Protein AF-0000000066006930 (afdb_homodimer)

Secondary structure (DSSP, 8-state):
--HHHHHHHHS---TTGGGSEEEEEEEEEE-SSTT--S-THHHHHHHHHHHHHHHHS---GGGEEEEEEEETTTEEEEEEEEEEP---/--HHHHHHHHS---TTGGGSEEEEEEEEEE-SSTT-SS-THHHHHHHHHHHHHHHHS---GGGEEEEEEEETTTEEEEEEEEEEP---

Foldseek 3Di:
DDPV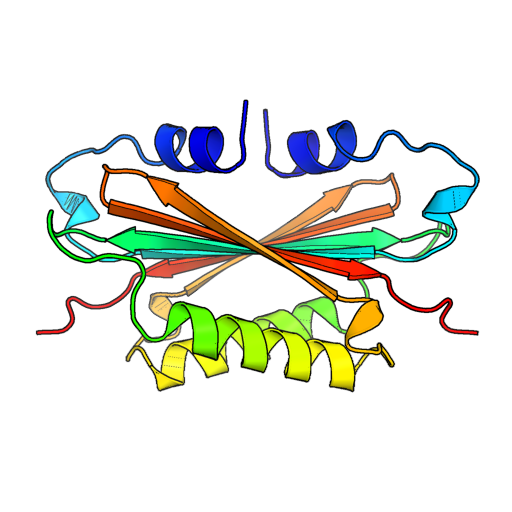VVVCVVCPPPPPPPVWDKDKDKDKDADPDQDDDDPPCVVVVVVVVVVVVCVVAVFDPVQKDWDWDDDSRRMIMIMIMGTGDPPD/DDPVVVVCVVCPPPPPPPPWDKDKDKDKDADPDQDDDDPPCVVVVVVVVVVVVCVVAVFDPVQKDWDWDDDSRRMIMIMIMGTGDPPD

Organism: Shewanella denitrificans (strain OS217 / ATCC BAA-1090 / DSM 15013) (NCBI:txid318161)

InterPro domains:
  IPR005527 Cell division topological specificity factor MinE [MF_00262] (3-87)
  IPR005527 Cell division topological specificity factor MinE [PF03776] (15-85)
  IPR005527 Cell division topological specificity factor MinE [TIGR01215] (1-86)
  IPR036707 Cell division topological specificity factor MinE superfamily [G3DSA:3.30.1070.10] (1-86)
  IPR036707 Cell division topological specificity factor MinE superfamily [SSF55229] (36-87)

Sequence (176 aa):
MSLLDYFRSTKKPNTASLAKERLQIIVAHQRSGRGGGAPEYLPKMKQEIIEVIRKYVQISEDQVSVQLDQNDDNLSVLELNVTLPDTKMSLLDYFRSTKKPNTASLAKERLQIIVAHQRSGRGGGAPEYLPKMKQEIIEVIRKYVQISEDQVSVQLDQNDDNLSVLELNVTLPDTK

Solvent-accessible surface area (backbone atoms only — not comparable to full-atom values): 9816 Å² total; per-residue (Å²): 136,50,74,63,50,49,58,50,57,76,44,59,74,55,71,78,77,40,57,37,26,32,39,34,37,37,38,35,37,36,49,52,57,84,76,64,68,71,58,86,52,52,66,52,48,52,54,52,47,51,52,55,47,40,72,78,36,81,54,54,77,85,34,50,45,79,46,79,45,69,52,90,78,23,35,27,37,37,38,36,40,30,49,37,55,65,80,120,136,49,75,62,50,48,58,51,58,76,44,60,74,58,74,78,78,41,58,36,27,32,39,36,38,35,37,36,38,35,48,52,54,86,76,63,68,71,58,84,51,54,66,52,50,52,54,51,49,51,51,55,47,41,71,79,36,81,54,56,76,86,35,49,45,80,45,79,45,69,51,90,78,23,36,26,35,36,38,36,40,30,48,38,54,66,82,120

pLDDT: mean 78.13, std 14.21, range [41.81, 93.0]

Nearest PDB structures (foldseek):
  2kxo-assembly1_B  TM=7.770E-01  e=2.266E-07  Neisseria gonorrhoeae
  6u6p-assembly1_B  TM=8.199E-01  e=1.103E-06  Neisseria gonorrhoeae
  8tdm-assembly1_A  TM=6.567E-01  e=1.344E-01  Arabidopsis thaliana
  8tdl-assembly1_A  TM=6.624E-01  e=3.060E-01  Arabidopsis thaliana
  3ueb-assembly2_C  TM=5.736E-01  e=1.156E+00  Thermococcus onnurineus NA1

Radius of gyration: 15.93 Å; Cα contacts (8 Å, |Δi|>4): 292; chains: 2; bounding box: 32×48×38 Å

Structure (mmCIF, N/CA/C/O backbone):
data_AF-0000000066006930-model_v1
#
loop_
_entity.id
_entity.type
_entity.pdbx_description
1 polymer 'Cell division topological specificity factor'
#
loop_
_atom_site.group_PDB
_atom_site.id
_atom_site.type_symbol
_atom_site.label_atom_id
_atom_site.label_alt_id
_atom_site.label_comp_id
_atom_site.label_asym_id
_atom_site.label_entity_id
_atom_site.label_seq_id
_atom_site.pdbx_PDB_ins_code
_atom_site.Cartn_x
_atom_site.Cartn_y
_atom_site.Cartn_z
_atom_site.occupancy
_atom_site.B_iso_or_equiv
_atom_site.auth_seq_id
_atom_site.auth_comp_id
_atom_site.auth_asym_id
_atom_site.auth_atom_id
_atom_site.pdbx_PDB_model_num
ATOM 1 N N . MET A 1 1 ? 4.48 9.055 -16.188 1 58.38 1 MET A N 1
ATOM 2 C CA . MET A 1 1 ? 3.785 9.477 -14.977 1 58.38 1 MET A CA 1
ATOM 3 C C . MET A 1 1 ? 4.105 8.547 -13.812 1 58.38 1 MET A C 1
ATOM 5 O O . MET A 1 1 ? 4.113 7.324 -13.977 1 58.38 1 MET A O 1
ATOM 9 N N . SER A 1 2 ? 4.746 9.055 -12.727 1 74.25 2 SER A N 1
ATOM 10 C CA . SER A 1 2 ? 5.207 8.32 -11.555 1 74.25 2 SER A CA 1
ATOM 11 C C . SER A 1 2 ? 4.102 8.203 -10.508 1 74.25 2 SER A C 1
ATOM 13 O O . SER A 1 2 ? 3.055 8.844 -10.625 1 74.25 2 SER A O 1
ATOM 15 N N . LEU A 1 3 ? 4.223 7.215 -9.625 1 79.25 3 LEU A N 1
ATOM 16 C CA . LEU A 1 3 ? 3.281 7.086 -8.516 1 79.25 3 LEU A CA 1
ATOM 17 C C . LEU A 1 3 ? 3.076 8.43 -7.816 1 79.25 3 LEU A C 1
ATOM 19 O O . LEU A 1 3 ? 1.949 8.789 -7.473 1 79.25 3 LEU A O 1
ATOM 23 N N . LEU A 1 4 ? 4.09 9.117 -7.836 1 80.5 4 LEU A N 1
ATOM 24 C CA . LEU A 1 4 ? 4.031 10.438 -7.207 1 80.5 4 LEU A CA 1
ATOM 25 C C . LEU A 1 4 ? 3.121 11.375 -7.988 1 80.5 4 LEU A C 1
ATOM 27 O O . LEU A 1 4 ? 2.342 12.125 -7.398 1 80.5 4 LEU A O 1
ATOM 31 N N . ASP A 1 5 ? 3.328 11.227 -9.273 1 77.69 5 ASP A N 1
ATOM 32 C CA . ASP A 1 5 ? 2.508 12.078 -10.133 1 77.69 5 ASP A CA 1
ATOM 33 C C . ASP A 1 5 ? 1.024 11.75 -9.977 1 77.69 5 ASP A C 1
ATOM 35 O O . ASP A 1 5 ? 0.178 12.648 -9.992 1 77.69 5 ASP A O 1
ATOM 39 N N . TYR A 1 6 ? 0.858 10.539 -9.828 1 77.69 6 TYR A N 1
ATOM 40 C CA . TYR A 1 6 ? -0.509 10.055 -9.672 1 77.69 6 TYR A CA 1
ATOM 41 C C . TYR A 1 6 ? -1.127 10.578 -8.375 1 77.69 6 TYR A C 1
ATOM 43 O O . TYR A 1 6 ? -2.244 11.094 -8.383 1 77.69 6 TYR A O 1
ATOM 51 N N . PHE A 1 7 ? -0.502 10.547 -7.34 1 80.62 7 PHE A N 1
ATOM 52 C CA . PHE A 1 7 ? -1.015 10.945 -6.031 1 80.62 7 PHE A CA 1
ATOM 53 C C . PHE A 1 7 ? -1.092 12.461 -5.918 1 80.62 7 PHE A C 1
ATOM 55 O O . PHE A 1 7 ? -1.937 12.992 -5.191 1 80.62 7 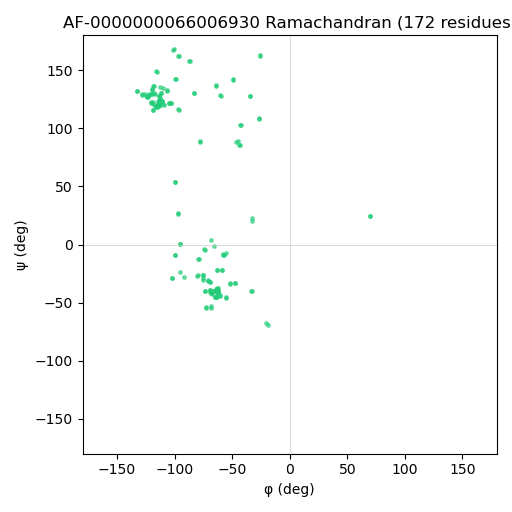PHE A O 1
ATOM 62 N N . ARG A 1 8 ? -0.252 13.023 -6.68 1 72.56 8 ARG A N 1
ATOM 63 C CA . ARG A 1 8 ? -0.276 14.484 -6.699 1 72.56 8 ARG A CA 1
ATOM 64 C C . ARG A 1 8 ? -1.489 15 -7.461 1 72.56 8 ARG A C 1
ATOM 66 O O . ARG A 1 8 ? -2.066 16.031 -7.098 1 72.56 8 ARG A O 1
ATOM 73 N N . SER A 1 9 ? -1.66 14.242 -8.492 1 70 9 SER A N 1
ATOM 74 C CA . SER A 1 9 ? -2.74 14.672 -9.375 1 70 9 SER A CA 1
ATOM 75 C C . SER A 1 9 ? -4.105 14.398 -8.758 1 70 9 SER A C 1
ATOM 77 O O . SER A 1 9 ? -5.055 15.156 -8.961 1 70 9 SER A O 1
ATOM 79 N N . THR A 1 10 ? -4.25 13.18 -8.398 1 59.88 10 THR A N 1
ATOM 80 C CA . THR A 1 10 ? -5.531 12.812 -7.805 1 59.88 10 THR A CA 1
ATOM 81 C C . THR A 1 10 ? -5.895 13.75 -6.66 1 59.88 10 THR A C 1
ATOM 83 O O . THR A 1 10 ? -7.07 13.906 -6.324 1 59.88 10 THR A O 1
ATOM 86 N N . LYS A 1 11 ? -4.938 14.227 -5.934 1 54.88 11 LYS A N 1
ATOM 87 C CA . LYS A 1 11 ? -5.309 15.07 -4.805 1 54.88 11 LYS A CA 1
ATOM 88 C C . LYS A 1 11 ? -5.148 16.547 -5.148 1 54.88 11 LYS A C 1
ATOM 90 O O . LYS A 1 11 ? -4.035 17.078 -5.109 1 54.88 11 LYS A O 1
ATOM 95 N N . LYS A 1 12 ? -5.758 16.906 -6.191 1 50.28 12 LYS A N 1
ATOM 96 C CA . LYS A 1 12 ? -5.824 18.359 -6.266 1 50.28 12 LYS A CA 1
ATOM 97 C C . LYS A 1 12 ? -5.766 18.984 -4.875 1 50.28 12 LYS A C 1
ATOM 99 O O . LYS A 1 12 ? -6.512 18.578 -3.977 1 50.28 12 LYS A O 1
ATOM 104 N N . PRO A 1 13 ? -4.641 19.609 -4.566 1 46.56 13 PRO A N 1
ATOM 105 C CA . PRO A 1 13 ? -4.602 20.406 -3.344 1 46.56 13 PRO A CA 1
ATOM 106 C C . PRO A 1 13 ? -5.945 21.062 -3.023 1 46.56 13 PRO A C 1
ATOM 108 O O . PRO A 1 13 ? -6.215 22.188 -3.475 1 46.56 13 PRO A O 1
ATOM 111 N N . ASN A 1 14 ? -7.016 20.688 -3.404 1 42.66 14 ASN A N 1
ATOM 112 C CA . ASN A 1 14 ? -7.953 21.609 -2.789 1 42.66 14 ASN A CA 1
ATOM 113 C C . ASN A 1 14 ? -7.605 21.875 -1.327 1 42.66 14 ASN A C 1
ATOM 115 O O . ASN A 1 14 ? -7.422 20.938 -0.548 1 42.66 14 ASN A O 1
ATOM 119 N N . THR A 1 15 ? -7.035 22.984 -1.062 1 44.69 15 THR A N 1
ATOM 120 C CA . THR A 1 15 ? -6.605 23.688 0.145 1 44.69 15 THR A CA 1
ATOM 121 C C . THR A 1 15 ? -7.355 23.156 1.368 1 44.69 15 THR A C 1
ATOM 123 O O . THR A 1 15 ? -6.762 22.984 2.434 1 44.69 15 THR A O 1
ATOM 126 N N . ALA A 1 16 ? -8.703 23.406 1.431 1 46.88 16 ALA A N 1
ATOM 127 C CA . ALA A 1 16 ? -9.516 23.438 2.643 1 46.88 16 ALA A CA 1
ATOM 128 C C . ALA A 1 16 ? -9.656 22.047 3.258 1 46.88 16 ALA A C 1
ATOM 130 O O . ALA A 1 16 ? -9.617 21.906 4.48 1 46.88 16 ALA A O 1
ATOM 131 N N . SER A 1 17 ? -10.047 21.141 2.549 1 49.62 17 SER A N 1
ATOM 132 C CA . SER A 1 17 ? -10.453 19.844 3.062 1 49.62 17 SER A CA 1
ATOM 133 C C . SER A 1 17 ? -9.242 18.969 3.361 1 49.62 17 SER A C 1
ATOM 135 O O . SER A 1 17 ? -9.383 17.891 3.959 1 49.62 17 SER A O 1
ATOM 137 N N . LEU A 1 18 ? -8.109 19.172 2.709 1 52.25 18 LEU A N 1
ATOM 138 C CA . LEU A 1 18 ? -6.844 18.469 2.881 1 52.25 18 LEU A CA 1
ATOM 139 C C . LEU A 1 18 ? -6.246 18.75 4.254 1 52.25 18 LEU A C 1
ATOM 141 O O . LEU A 1 18 ? -5.109 18.359 4.531 1 52.25 18 LEU A O 1
ATOM 145 N N . ALA A 1 19 ? -6.934 19.516 4.914 1 59.69 19 ALA A N 1
ATOM 146 C CA . ALA A 1 19 ? -6.383 19.828 6.23 1 59.69 19 ALA A CA 1
ATOM 147 C C . ALA A 1 19 ? -6.172 18.562 7.051 1 59.69 19 ALA A C 1
ATOM 149 O O . ALA A 1 19 ? -5.492 18.578 8.078 1 59.69 19 ALA A O 1
ATOM 150 N N . LYS A 1 20 ? -6.738 17.531 6.406 1 72.12 20 LYS A N 1
ATOM 151 C CA . LYS A 1 20 ? -6.531 16.297 7.176 1 72.12 20 LYS A CA 1
ATOM 152 C C . LYS A 1 20 ? -5.488 15.406 6.516 1 72.12 20 LYS A C 1
ATOM 154 O O . LYS A 1 20 ? -5.371 15.383 5.289 1 72.12 20 LYS A O 1
ATOM 159 N N . GLU A 1 21 ? -4.664 15.008 7.301 1 81.88 21 GLU A N 1
ATOM 160 C CA . GLU A 1 21 ? -3.668 14.07 6.793 1 81.88 21 GLU A CA 1
ATOM 161 C C . GLU A 1 21 ? -4.324 12.789 6.27 1 81.88 21 GLU A C 1
ATOM 163 O O . GLU A 1 21 ? -5.289 12.297 6.855 1 81.88 21 GLU A O 1
ATOM 168 N N . ARG A 1 22 ? -3.963 12.461 5.09 1 84.25 22 ARG A N 1
ATOM 169 C CA . ARG A 1 22 ? -4.52 11.258 4.477 1 84.25 22 ARG A CA 1
ATOM 170 C C . ARG A 1 22 ? -3.422 10.25 4.16 1 84.25 22 ARG A C 1
ATOM 172 O O . ARG A 1 22 ? -2.346 10.625 3.688 1 84.25 22 ARG A O 1
ATOM 179 N N . LEU A 1 23 ? -3.799 9.016 4.5 1 89.69 23 LEU A N 1
ATOM 180 C CA . LEU A 1 23 ? -2.943 7.883 4.164 1 89.69 23 LEU A CA 1
ATOM 181 C C . LEU A 1 23 ? -3.611 6.984 3.127 1 89.69 23 LEU A C 1
ATOM 183 O O . LEU A 1 23 ? -4.777 6.613 3.279 1 89.69 23 LEU A O 1
ATOM 187 N N . GLN A 1 24 ? -2.91 6.793 2.107 1 89.75 24 GLN A N 1
ATOM 188 C CA . GLN A 1 24 ? -3.391 5.883 1.071 1 89.75 24 GLN A CA 1
ATOM 189 C C . GLN A 1 24 ? -2.453 4.688 0.909 1 89.75 24 GLN A C 1
ATOM 191 O O . GLN A 1 24 ? -1.241 4.859 0.769 1 89.75 24 GLN A O 1
ATOM 196 N N . ILE A 1 25 ? -3.051 3.5 0.93 1 93 25 ILE A N 1
ATOM 197 C CA . ILE A 1 25 ? -2.252 2.291 0.767 1 93 25 ILE A CA 1
ATOM 198 C C . ILE A 1 25 ? -2.762 1.493 -0.431 1 93 25 ILE A C 1
ATOM 200 O O . ILE A 1 25 ? -3.965 1.254 -0.559 1 93 25 ILE A O 1
ATOM 204 N N . ILE A 1 26 ? -1.85 1.179 -1.222 1 92.94 26 ILE A N 1
ATOM 205 C CA . ILE A 1 26 ? -2.172 0.376 -2.396 1 92.94 26 ILE A CA 1
ATOM 206 C C . ILE A 1 26 ? -1.381 -0.93 -2.363 1 92.94 26 ILE A C 1
ATOM 208 O O . ILE A 1 26 ? -0.169 -0.923 -2.131 1 92.94 26 ILE A O 1
ATOM 212 N N . VAL A 1 27 ? -2.135 -2.008 -2.549 1 91.75 27 VAL A N 1
ATOM 213 C CA . VAL A 1 27 ? -1.5 -3.318 -2.639 1 91.75 27 VAL A CA 1
ATOM 214 C C . VAL A 1 27 ? -1.791 -3.939 -4.004 1 91.75 27 VAL A C 1
ATOM 216 O O . VAL A 1 27 ? -2.949 -4.203 -4.34 1 91.75 27 VAL A O 1
ATOM 219 N N . ALA A 1 28 ? -0.786 -4.117 -4.711 1 90.25 28 ALA A N 1
ATOM 220 C CA . ALA A 1 28 ? -0.925 -4.73 -6.027 1 90.25 28 ALA A CA 1
ATOM 221 C C . ALA A 1 28 ? -0.299 -6.125 -6.051 1 90.25 28 ALA A C 1
ATOM 223 O O . ALA A 1 28 ? 0.888 -6.281 -5.758 1 90.25 28 ALA A O 1
ATOM 224 N N . HIS A 1 29 ? -1.104 -7.039 -6.402 1 87.56 29 HIS A N 1
ATOM 225 C CA . HIS A 1 29 ? -0.635 -8.422 -6.469 1 87.56 29 HIS A CA 1
ATOM 226 C C . HIS A 1 29 ? -0.672 -8.945 -7.898 1 87.56 29 HIS A C 1
ATOM 228 O O . HIS A 1 29 ? -1.738 -9.008 -8.516 1 87.56 29 HIS A O 1
ATOM 234 N N . GLN A 1 30 ? 0.529 -9.25 -8.258 1 84.44 30 GLN A N 1
ATOM 235 C CA . GLN A 1 30 ? 0.642 -9.875 -9.57 1 84.44 30 GLN A CA 1
ATOM 236 C C . GLN A 1 30 ? 0.864 -11.383 -9.445 1 84.44 30 GLN A C 1
ATOM 238 O O . GLN A 1 30 ? 1.876 -11.82 -8.898 1 84.44 30 GLN A O 1
ATOM 243 N N . ARG A 1 31 ? -0.067 -12.031 -10.047 1 80.38 31 ARG A N 1
ATOM 244 C CA . ARG A 1 31 ? 0.009 -13.484 -9.977 1 80.38 31 ARG A CA 1
ATOM 245 C C . ARG A 1 31 ? 0.617 -14.07 -11.242 1 80.38 31 ARG A C 1
ATOM 247 O O . ARG A 1 31 ? 0.618 -13.422 -12.297 1 80.38 31 ARG A O 1
ATOM 254 N N . SER A 1 32 ? 1.47 -15.148 -11.266 1 71.38 32 SER A N 1
ATOM 255 C CA . SER A 1 32 ? 2.049 -15.797 -12.438 1 71.38 32 SER A CA 1
ATOM 256 C C . SER A 1 32 ? 1.016 -16.656 -13.164 1 71.38 32 SER A C 1
ATOM 258 O O . SER A 1 32 ? 1.108 -16.859 -14.375 1 71.38 32 SER A O 1
ATOM 260 N N . GLY A 1 33 ? 0.023 -17.25 -12.477 1 62.34 33 GLY A N 1
ATOM 261 C CA . GLY A 1 33 ? -0.9 -18.188 -13.094 1 62.34 33 GLY A CA 1
ATOM 262 C C . GLY A 1 33 ? -2.309 -17.641 -13.227 1 62.34 33 GLY A C 1
ATOM 263 O O . GLY A 1 33 ? -2.625 -16.578 -12.672 1 62.34 33 GLY A O 1
ATOM 264 N N . ARG A 1 34 ? -2.926 -17.891 -14.547 1 57.75 34 ARG A N 1
ATOM 265 C CA . ARG A 1 34 ? -4.219 -17.453 -15.062 1 57.75 34 ARG A CA 1
ATOM 266 C C . ARG A 1 34 ? -5.254 -17.375 -13.953 1 57.75 34 ARG A C 1
ATOM 268 O O . ARG A 1 34 ? -6.254 -16.656 -14.07 1 57.75 34 ARG A O 1
ATOM 275 N N . GLY A 1 35 ? -5.336 -18.266 -13.016 1 53.47 35 GLY A N 1
ATOM 276 C CA . GLY A 1 35 ? -6.664 -18.609 -12.547 1 53.47 35 GLY A CA 1
ATOM 277 C C . GLY A 1 35 ? -7.086 -17.828 -11.312 1 53.47 35 GLY A C 1
ATOM 278 O O . GLY A 1 35 ? -8.141 -18.094 -10.742 1 53.47 35 GLY A O 1
ATOM 279 N N . GLY A 1 36 ? -6.254 -17.25 -10.422 1 56.44 36 GLY A N 1
ATOM 280 C CA . GLY A 1 36 ? -6.949 -17.141 -9.148 1 56.44 36 GLY A CA 1
ATOM 281 C C . GLY A 1 36 ? -7.223 -15.703 -8.742 1 56.44 36 GLY A C 1
ATOM 282 O O . GLY A 1 36 ? -6.621 -14.773 -9.281 1 56.44 36 GLY A O 1
ATOM 283 N N . GLY A 1 37 ? -8.562 -15.352 -8.594 1 63.34 37 GLY A N 1
ATOM 284 C CA . GLY A 1 37 ? -9 -14.148 -7.91 1 63.34 37 GLY A CA 1
ATOM 285 C C . GLY A 1 37 ? -8.008 -13.656 -6.875 1 63.34 37 GLY A C 1
ATOM 286 O O . GLY A 1 37 ? -6.957 -14.266 -6.672 1 63.34 37 GLY A O 1
ATOM 287 N N . ALA A 1 38 ? -8.141 -12.492 -6.508 1 68.12 38 ALA A N 1
ATOM 288 C CA . ALA A 1 38 ? -7.316 -11.969 -5.422 1 68.12 38 ALA A CA 1
ATOM 289 C C . ALA A 1 38 ? -7.039 -13.047 -4.375 1 68.12 38 ALA A C 1
ATOM 291 O O . ALA A 1 38 ? -7.945 -13.789 -3.986 1 68.12 38 ALA A O 1
ATOM 292 N N . PRO A 1 39 ? -5.75 -13.227 -4.062 1 75.38 39 PRO A N 1
ATOM 293 C CA . PRO A 1 39 ? -5.434 -14.195 -3.006 1 75.38 39 PRO A CA 1
ATOM 294 C C . PRO A 1 39 ? -6.273 -13.984 -1.748 1 75.38 39 PRO A C 1
ATOM 296 O O . PRO A 1 39 ? -6.711 -12.867 -1.47 1 75.38 39 PRO A O 1
ATOM 299 N N . GLU A 1 40 ? -6.668 -15.062 -1.12 1 78.5 40 GLU A N 1
ATOM 300 C CA . GLU A 1 40 ? -7.527 -15.055 0.061 1 78.5 40 GLU A CA 1
ATOM 301 C C . GLU A 1 40 ? -6.898 -14.25 1.192 1 78.5 40 GLU A C 1
ATOM 303 O O . GLU A 1 40 ? -7.586 -13.844 2.133 1 78.5 40 GLU A O 1
ATOM 308 N N . TYR A 1 41 ? -5.648 -13.875 0.945 1 83.88 41 TYR A N 1
ATOM 309 C CA . TYR A 1 41 ? -4.988 -13.172 2.041 1 83.88 41 TYR A CA 1
ATOM 310 C C . TYR A 1 41 ? -5.004 -11.664 1.813 1 83.88 41 TYR A C 1
ATOM 312 O O . TYR A 1 41 ? -4.691 -10.891 2.721 1 83.88 41 TYR A O 1
ATOM 320 N N . LEU A 1 42 ? -5.41 -11.234 0.642 1 85 42 LEU A N 1
ATOM 321 C CA . LEU A 1 42 ? -5.41 -9.812 0.336 1 85 42 LEU A CA 1
ATOM 322 C C . LEU A 1 42 ? -6.32 -9.047 1.292 1 85 42 LEU A C 1
ATOM 324 O O . LEU A 1 42 ? -5.91 -8.047 1.885 1 85 42 LEU A O 1
ATOM 328 N N . PRO A 1 43 ? -7.484 -9.695 1.487 1 86.31 43 PRO A N 1
ATOM 329 C CA . PRO A 1 43 ? -8.375 -9.031 2.445 1 86.31 43 PRO A CA 1
ATOM 330 C C . PRO A 1 43 ? -7.844 -9.094 3.877 1 86.31 43 PRO A C 1
ATOM 332 O O . PRO A 1 43 ? -8.031 -8.148 4.645 1 86.31 43 PRO A O 1
ATOM 335 N N . LYS A 1 44 ? -7.207 -10.102 4.148 1 88.69 44 LYS A N 1
ATOM 336 C CA . LYS A 1 44 ? -6.605 -10.234 5.473 1 88.69 44 LYS A CA 1
ATOM 337 C C . LYS A 1 44 ? -5.457 -9.25 5.656 1 88.69 44 LYS A C 1
ATOM 339 O O . LYS A 1 44 ? -5.34 -8.617 6.707 1 88.69 44 LYS A O 1
ATOM 344 N N . MET A 1 45 ? -4.66 -9.117 4.586 1 88.94 45 MET A N 1
ATOM 345 C CA . MET A 1 45 ? -3.547 -8.18 4.621 1 88.94 45 MET A CA 1
ATOM 346 C C . MET A 1 45 ? -4.051 -6.75 4.801 1 88.94 45 MET A C 1
ATOM 348 O O . MET A 1 45 ? -3.457 -5.965 5.547 1 88.94 45 MET A O 1
ATOM 352 N N . LYS A 1 46 ? -5.141 -6.453 4.113 1 89.38 46 LYS A N 1
ATOM 353 C CA . LYS A 1 46 ? -5.758 -5.137 4.227 1 89.38 46 LYS A CA 1
ATOM 354 C C . LYS A 1 46 ? -6.09 -4.809 5.68 1 89.38 46 LYS A C 1
ATOM 356 O O . LYS A 1 46 ? -5.77 -3.723 6.168 1 89.38 46 LYS A O 1
ATOM 361 N N . GLN A 1 47 ? -6.676 -5.738 6.398 1 89.88 47 GLN A N 1
ATOM 362 C CA . GLN A 1 47 ? -7.074 -5.543 7.789 1 89.88 47 GLN A CA 1
ATOM 363 C C . GLN A 1 47 ? -5.859 -5.363 8.695 1 89.88 47 GLN A C 1
ATOM 365 O O . GLN A 1 47 ? -5.867 -4.52 9.594 1 89.88 47 GLN A O 1
ATOM 370 N N . GLU A 1 48 ? -4.918 -6.113 8.398 1 92.88 48 GLU A N 1
ATOM 371 C CA . GLU A 1 48 ? -3.707 -6.02 9.211 1 92.88 48 GLU A CA 1
ATOM 372 C C . GLU A 1 48 ? -2.988 -4.695 8.977 1 92.88 48 GLU A C 1
ATOM 374 O O . GLU A 1 48 ? -2.449 -4.102 9.914 1 92.88 48 GLU A O 1
ATOM 379 N N . ILE A 1 49 ? -2.971 -4.281 7.77 1 91.44 49 ILE A N 1
ATOM 380 C CA . ILE A 1 49 ? -2.334 -3.012 7.438 1 91.44 49 ILE A CA 1
ATOM 381 C C . ILE A 1 49 ? -3.074 -1.867 8.125 1 91.44 49 ILE A C 1
ATOM 383 O O . ILE A 1 49 ? -2.447 -0.953 8.672 1 91.44 49 ILE A O 1
ATOM 387 N N . ILE A 1 50 ? -4.355 -1.981 8.148 1 89.75 50 ILE A N 1
ATOM 388 C CA . ILE A 1 50 ? -5.172 -0.98 8.828 1 89.75 50 ILE A CA 1
ATOM 389 C C . ILE A 1 50 ? -4.848 -0.966 10.32 1 89.75 50 ILE A C 1
ATOM 391 O O . ILE A 1 50 ? -4.73 0.101 10.922 1 89.75 50 ILE A O 1
ATOM 395 N N . GLU A 1 51 ? -4.691 -2.09 10.828 1 91.19 51 GLU A N 1
ATOM 396 C CA . GLU A 1 51 ? -4.367 -2.221 12.25 1 91.19 51 GLU A CA 1
ATOM 397 C C . GLU A 1 51 ? -3.01 -1.596 12.562 1 91.19 51 GLU A C 1
ATOM 399 O O . GLU A 1 51 ? -2.84 -0.96 13.602 1 91.19 51 GLU A O 1
ATOM 404 N N . VAL A 1 52 ? -2.133 -1.799 11.648 1 90.56 52 VAL A N 1
ATOM 405 C CA . VAL A 1 52 ? -0.801 -1.227 11.82 1 90.56 52 VAL A CA 1
ATOM 406 C C . VAL A 1 52 ? -0.89 0.298 11.82 1 90.56 52 VAL A C 1
ATOM 408 O O . VAL A 1 52 ? -0.312 0.957 12.688 1 90.56 52 VAL A O 1
ATOM 411 N N . ILE A 1 53 ? -1.591 0.849 10.945 1 89.25 53 ILE A N 1
ATOM 412 C CA . ILE A 1 53 ? -1.759 2.295 10.852 1 89.25 53 ILE A CA 1
ATOM 413 C C . ILE A 1 53 ? -2.436 2.816 12.117 1 89.25 53 ILE A C 1
ATOM 415 O O . ILE A 1 53 ? -2.053 3.861 12.648 1 89.25 53 ILE A O 1
ATOM 419 N N . ARG A 1 54 ? -3.375 2.066 12.562 1 87.81 54 ARG A N 1
ATOM 420 C CA . ARG A 1 54 ? -4.141 2.451 13.742 1 87.81 54 ARG A CA 1
ATOM 421 C C . ARG A 1 54 ? -3.246 2.529 14.977 1 87.81 54 ARG A C 1
ATOM 423 O O . ARG A 1 54 ? -3.592 3.186 15.961 1 87.81 54 ARG A O 1
ATOM 430 N N . LYS A 1 55 ? -2.213 1.888 14.898 1 88.75 55 LYS A N 1
ATOM 431 C CA . LYS A 1 55 ? -1.266 1.913 16 1 88.75 55 LYS A CA 1
ATOM 432 C C . LYS A 1 55 ? -0.572 3.27 16.109 1 88.75 55 LYS A C 1
ATOM 434 O O . LYS A 1 55 ? -0.252 3.729 17.203 1 88.75 55 LYS A O 1
ATOM 439 N N . TYR A 1 56 ? -0.45 3.801 15.008 1 85.88 56 TYR A N 1
ATOM 440 C CA . TYR A 1 56 ? 0.282 5.062 14.953 1 85.88 56 TYR A CA 1
ATOM 441 C C . TYR A 1 56 ? -0.675 6.242 14.844 1 85.88 56 TYR A C 1
ATOM 443 O O . TYR A 1 56 ? -0.331 7.363 15.227 1 85.88 56 TYR A O 1
ATOM 451 N N . VAL A 1 57 ? -1.758 5.887 14.25 1 82.31 57 VAL A N 1
ATOM 452 C CA . VAL A 1 57 ? -2.764 6.922 14.031 1 82.31 57 VAL A CA 1
ATOM 453 C C . VAL A 1 57 ? -4.117 6.441 14.555 1 82.31 57 VAL A C 1
ATOM 455 O O . VAL A 1 57 ? -4.527 5.309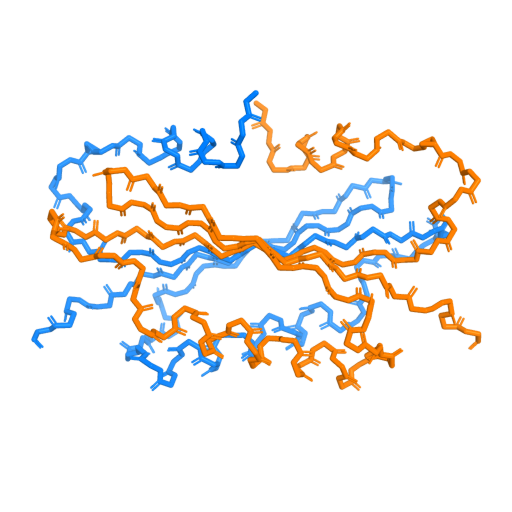 14.289 1 82.31 57 VAL A O 1
ATOM 458 N N . GLN A 1 58 ? -4.688 7.332 15.359 1 86.5 58 GLN A N 1
ATOM 459 C CA . GLN A 1 58 ? -5.992 6.977 15.906 1 86.5 58 GLN A CA 1
ATOM 460 C C . GLN A 1 58 ? -7.098 7.184 14.875 1 86.5 58 GLN A C 1
ATOM 462 O O . GLN A 1 58 ? -7.605 8.297 14.719 1 86.5 58 GLN A O 1
ATOM 467 N N . ILE A 1 59 ? -7.305 6.203 14.18 1 85.25 59 ILE A N 1
ATOM 468 C CA . ILE A 1 59 ? -8.352 6.316 13.172 1 85.25 59 ILE A CA 1
ATOM 469 C C . ILE A 1 59 ? -9.477 5.336 13.492 1 85.25 59 ILE A C 1
ATOM 471 O O . ILE A 1 59 ? -9.258 4.309 14.141 1 85.25 59 ILE A O 1
ATOM 475 N N . SER A 1 60 ? -10.68 5.766 13.094 1 87.5 60 SER A N 1
ATOM 476 C CA . SER A 1 60 ? -11.844 4.895 13.188 1 87.5 60 SER A CA 1
ATOM 477 C C . SER A 1 60 ? -12.133 4.203 11.859 1 87.5 60 SER A C 1
ATOM 479 O O . SER A 1 60 ? -11.617 4.617 10.82 1 87.5 60 SER A O 1
ATOM 481 N N . GLU A 1 61 ? -12.898 3.156 11.945 1 81.94 61 GLU A N 1
ATOM 482 C CA . GLU A 1 61 ? -13.234 2.377 10.758 1 81.94 61 GLU A CA 1
ATOM 483 C C . GLU A 1 61 ? -13.938 3.24 9.703 1 81.94 61 GLU A C 1
ATOM 485 O O . GLU A 1 61 ? -13.852 2.961 8.508 1 81.94 61 GLU A O 1
ATOM 490 N N . ASP A 1 62 ? -14.5 4.336 10.211 1 87.44 62 ASP A N 1
ATOM 491 C CA . ASP A 1 62 ? -15.227 5.211 9.289 1 87.44 62 ASP A CA 1
ATOM 492 C C . ASP A 1 62 ? -14.258 6.102 8.508 1 87.44 62 ASP A C 1
ATOM 494 O O . ASP A 1 62 ? -14.648 6.719 7.516 1 87.44 62 ASP A O 1
ATOM 498 N N . GLN A 1 63 ? -13.164 6.086 8.945 1 89.62 63 GLN A N 1
ATOM 499 C CA . GLN A 1 63 ? -12.156 6.922 8.305 1 89.62 63 GLN A CA 1
ATOM 500 C C . GLN A 1 63 ? -11.352 6.129 7.281 1 89.62 63 GLN A C 1
ATOM 502 O O . GLN A 1 63 ? -10.445 6.668 6.641 1 89.62 63 GLN A O 1
ATOM 507 N N . VAL A 1 64 ? -11.695 4.887 7.137 1 89.62 64 VAL A N 1
ATOM 508 C CA . VAL A 1 64 ? -10.953 4.012 6.234 1 89.62 64 VAL A CA 1
ATOM 509 C C . VAL A 1 64 ? -11.852 3.588 5.074 1 89.62 64 VAL A C 1
ATOM 511 O O . VAL A 1 64 ? -12.992 3.162 5.281 1 89.62 64 VAL A O 1
ATOM 514 N N . SER A 1 65 ? -11.445 3.842 3.854 1 92.19 65 SER A N 1
ATOM 515 C CA . SER A 1 65 ? -12.125 3.395 2.643 1 92.19 65 SER A CA 1
ATOM 516 C C . SER A 1 65 ? -11.289 2.359 1.893 1 92.19 65 SER A C 1
ATOM 518 O O . SER A 1 65 ? -10.109 2.582 1.62 1 92.19 65 SER A O 1
ATOM 520 N N . VAL A 1 66 ? -11.961 1.271 1.558 1 90.25 66 VAL A N 1
ATOM 521 C CA . VAL A 1 66 ? -11.242 0.176 0.919 1 90.25 66 VAL A CA 1
ATOM 522 C C . VAL A 1 66 ? -11.828 -0.096 -0.463 1 90.25 66 VAL A C 1
ATOM 524 O O . VAL A 1 66 ? -13.047 -0.103 -0.634 1 90.25 66 VAL A O 1
ATOM 527 N N . GLN A 1 67 ? -10.953 -0.231 -1.431 1 90.06 67 GLN A N 1
ATOM 528 C CA . GLN A 1 67 ? -11.367 -0.57 -2.787 1 90.06 67 GLN A CA 1
ATOM 529 C C . GLN A 1 67 ? -10.508 -1.696 -3.359 1 90.06 67 GLN A C 1
ATOM 531 O O . GLN A 1 67 ? -9.289 -1.696 -3.197 1 90.06 67 GLN A O 1
ATOM 536 N N . LEU A 1 68 ? -11.125 -2.682 -3.922 1 87.75 68 LEU A N 1
ATOM 537 C CA . LEU A 1 68 ? -10.422 -3.793 -4.551 1 87.75 68 LEU A CA 1
ATOM 538 C C . LEU A 1 68 ? -10.664 -3.812 -6.055 1 87.75 68 LEU A C 1
ATOM 540 O O . LEU A 1 68 ? -11.812 -3.775 -6.5 1 87.75 68 LEU A O 1
ATOM 544 N N . ASP A 1 69 ? -9.578 -3.715 -6.707 1 86.75 69 ASP A N 1
ATOM 545 C CA . ASP A 1 69 ? -9.648 -3.764 -8.164 1 86.75 69 ASP A CA 1
ATOM 546 C C . ASP A 1 69 ? -8.867 -4.953 -8.711 1 86.75 69 ASP A C 1
ATOM 548 O O . ASP A 1 69 ? -7.754 -5.23 -8.266 1 86.75 69 ASP A O 1
ATOM 552 N N . GLN A 1 70 ? -9.531 -5.773 -9.43 1 82.25 70 GLN A N 1
ATOM 553 C CA . GLN A 1 70 ? -8.859 -6.918 -10.039 1 82.25 70 GLN A CA 1
ATOM 554 C C . GLN A 1 70 ? -9.094 -6.961 -11.547 1 82.25 70 GLN A C 1
ATOM 556 O O . GLN A 1 70 ? -10.188 -6.637 -12.016 1 82.25 70 GLN A O 1
ATOM 561 N N . ASN A 1 71 ? -8.008 -7.086 -12.203 1 74.62 71 ASN A N 1
ATOM 562 C CA . ASN A 1 71 ? -8.156 -7.273 -13.648 1 74.62 71 ASN A CA 1
ATOM 563 C C . ASN A 1 71 ? -7.984 -8.734 -14.039 1 74.62 71 ASN A C 1
ATOM 565 O O . ASN A 1 71 ? -7.504 -9.547 -13.25 1 74.62 71 ASN A O 1
ATOM 569 N N . ASP A 1 72 ? -8.352 -9 -15.258 1 71.38 72 ASP A N 1
ATOM 570 C CA . ASP A 1 72 ? -8.312 -10.359 -15.781 1 71.38 72 ASP A CA 1
ATOM 571 C C . ASP A 1 72 ? -6.883 -10.812 -16.062 1 71.38 72 ASP A C 1
ATOM 573 O O . ASP A 1 72 ? -6.633 -11.984 -16.328 1 71.38 72 ASP A O 1
ATOM 577 N N . ASP A 1 73 ? -5.973 -9.969 -15.898 1 71.31 73 ASP A N 1
ATOM 578 C CA . ASP A 1 73 ? -4.586 -10.281 -16.234 1 71.31 73 ASP A CA 1
ATOM 579 C C . ASP A 1 73 ? -3.799 -10.711 -15.008 1 71.31 73 ASP A C 1
ATOM 581 O O . ASP A 1 73 ? -2.582 -10.523 -14.938 1 71.31 73 ASP A O 1
ATOM 585 N N . ASN A 1 74 ? -4.418 -11.227 -14.055 1 78.81 74 ASN A N 1
ATOM 586 C CA . ASN A 1 74 ? -3.781 -11.75 -12.859 1 78.81 74 ASN A CA 1
ATOM 587 C C . ASN A 1 74 ? -3.207 -10.633 -11.992 1 78.81 74 ASN A C 1
ATOM 589 O O . ASN A 1 74 ? -2.139 -10.789 -11.398 1 78.81 74 ASN A O 1
ATOM 593 N N . LEU A 1 75 ? -3.791 -9.531 -12.172 1 82.69 75 LEU A N 1
ATOM 594 C CA . LEU A 1 75 ? -3.369 -8.398 -11.352 1 82.69 75 LEU A CA 1
ATOM 595 C C . LEU A 1 75 ? -4.48 -7.977 -10.398 1 82.69 75 LEU A C 1
ATOM 597 O O . LEU A 1 75 ? -5.605 -7.707 -10.828 1 82.69 75 LEU A O 1
ATOM 601 N N . SER A 1 76 ? -4.207 -8.031 -9.141 1 88.12 76 SER A N 1
ATOM 602 C CA . SER A 1 76 ? -5.148 -7.582 -8.125 1 88.12 76 SER A CA 1
ATOM 603 C C . SER A 1 76 ? -4.625 -6.359 -7.383 1 88.12 76 SER A C 1
ATOM 605 O O . SER A 1 76 ? -3.516 -6.383 -6.844 1 88.12 76 SER A O 1
ATOM 607 N N . VAL A 1 77 ? -5.422 -5.332 -7.457 1 89.56 77 VAL A N 1
ATOM 608 C CA . VAL A 1 77 ? -5 -4.098 -6.805 1 89.56 77 VAL A CA 1
ATOM 609 C C . VAL A 1 77 ? -5.973 -3.746 -5.684 1 89.56 77 VAL A C 1
ATOM 611 O O . VAL A 1 77 ? -7.164 -3.543 -5.926 1 89.56 77 VAL A O 1
ATOM 614 N N . LEU A 1 78 ? -5.449 -3.693 -4.473 1 91.69 78 LEU A N 1
ATOM 615 C CA . LEU A 1 78 ? -6.215 -3.289 -3.301 1 91.69 78 LEU A CA 1
ATOM 616 C C . LEU A 1 78 ? -5.844 -1.874 -2.871 1 91.69 78 LEU A C 1
ATOM 618 O O . LEU A 1 78 ? -4.676 -1.586 -2.613 1 91.69 78 LEU A O 1
ATOM 622 N N . GLU A 1 79 ? -6.828 -1.024 -2.85 1 91.69 79 GLU A N 1
ATOM 623 C CA . GLU A 1 79 ? -6.605 0.366 -2.465 1 91.69 79 GLU A CA 1
ATOM 624 C C . GLU A 1 79 ? -7.305 0.692 -1.146 1 91.69 79 GLU A C 1
ATOM 626 O O . GLU A 1 79 ? -8.508 0.482 -1.009 1 91.69 79 GLU A O 1
ATOM 631 N N . LEU A 1 80 ? -6.441 1.272 -0.239 1 91.75 80 LEU A N 1
ATOM 632 C CA . LEU A 1 80 ? -6.953 1.678 1.066 1 91.75 80 LEU A CA 1
ATOM 633 C C . LEU A 1 80 ? -6.75 3.172 1.289 1 91.75 80 LEU A C 1
ATOM 635 O O . LEU A 1 80 ? -5.621 3.664 1.233 1 91.75 80 LEU A O 1
ATOM 639 N N . ASN A 1 81 ? -7.832 3.857 1.527 1 91 81 ASN A N 1
ATOM 640 C CA . ASN A 1 81 ? -7.785 5.289 1.816 1 91 81 ASN A CA 1
ATOM 641 C C . ASN A 1 81 ? -8.117 5.578 3.275 1 91 81 ASN A C 1
ATOM 643 O O . ASN A 1 81 ? -9.219 5.262 3.74 1 91 81 ASN A O 1
ATOM 647 N N . VAL A 1 82 ? -7.176 6.176 3.924 1 90.19 82 VAL A N 1
ATOM 648 C CA . VAL A 1 82 ? -7.348 6.445 5.348 1 90.19 82 VAL A CA 1
ATOM 649 C C . VAL A 1 82 ? -7.188 7.938 5.617 1 90.19 82 VAL A C 1
ATOM 651 O O . VAL A 1 82 ? -6.188 8.547 5.227 1 90.19 82 VAL A O 1
ATOM 654 N N . THR A 1 83 ? -8.203 8.469 6.281 1 88.44 83 THR A N 1
ATOM 655 C CA . THR A 1 83 ? -8.117 9.867 6.699 1 88.44 83 THR A CA 1
ATOM 656 C C . THR A 1 83 ? -7.633 9.969 8.141 1 88.44 83 THR A C 1
ATOM 658 O O . THR A 1 83 ? -8.273 9.453 9.055 1 88.44 83 THR A O 1
ATOM 661 N N . LEU A 1 84 ? -6.453 10.586 8.25 1 83.88 84 LEU A N 1
ATOM 662 C CA . LEU A 1 84 ? -5.871 10.703 9.586 1 83.88 84 LEU A CA 1
ATOM 663 C C . LEU A 1 84 ? -6.445 11.898 10.328 1 83.88 84 LEU A C 1
ATOM 665 O O . LEU A 1 84 ? -6.641 12.969 9.742 1 83.88 84 LEU A O 1
ATOM 669 N N . PRO A 1 85 ? -6.844 11.516 11.523 1 79.44 85 PRO A N 1
ATOM 670 C CA . PRO A 1 85 ? -7.352 12.648 12.305 1 79.44 85 PRO A CA 1
ATOM 671 C C . PRO A 1 85 ? -6.277 13.688 12.609 1 79.44 85 PRO A C 1
ATOM 673 O O . PRO A 1 85 ? -5.086 13.367 12.609 1 79.44 85 PRO A O 1
ATOM 676 N N . ASP A 1 86 ? -6.559 14.859 12.484 1 67 86 ASP A N 1
ATOM 677 C CA . ASP A 1 86 ? -5.621 15.922 12.828 1 67 86 ASP A CA 1
ATOM 678 C C . ASP A 1 86 ? -4.953 15.641 14.18 1 67 86 ASP A C 1
ATOM 680 O O . ASP A 1 86 ? -5.625 15.289 15.148 1 67 86 ASP A O 1
ATOM 684 N N . THR A 1 87 ? -3.738 14.852 13.953 1 56.88 87 THR A N 1
ATOM 685 C CA . THR A 1 87 ? -3.074 14.734 15.242 1 56.88 87 THR A CA 1
ATOM 686 C C . THR A 1 87 ? -3.059 16.078 15.969 1 56.88 87 THR A C 1
ATOM 688 O O . THR A 1 87 ? -2.633 17.094 15.398 1 56.88 87 THR A O 1
ATOM 691 N N . LYS A 1 88 ? -4.141 16.328 16.672 1 48.59 88 LYS A N 1
ATOM 692 C CA . LYS A 1 88 ? -4.082 17.484 17.578 1 48.59 88 LYS A CA 1
ATOM 693 C C . LYS A 1 88 ? -2.777 17.484 18.359 1 48.59 88 LYS A C 1
ATOM 695 O O . LYS A 1 88 ? -2.254 16.422 18.719 1 48.59 88 LYS A O 1
ATOM 700 N N . MET B 1 1 ? -5.703 7.434 -16.484 1 58.19 1 MET B N 1
ATOM 701 C CA . MET B 1 1 ? -4.93 6.23 -16.203 1 58.19 1 MET B CA 1
ATOM 702 C C . MET B 1 1 ? -5.109 5.801 -14.75 1 58.19 1 MET B C 1
ATOM 704 O O . MET B 1 1 ? -5.082 6.637 -13.844 1 58.19 1 MET B O 1
ATOM 708 N N . SER B 1 2 ? -5.66 4.582 -14.477 1 74.38 2 SER B N 1
ATOM 709 C CA . SER B 1 2 ? -5.992 4.035 -13.172 1 74.38 2 SER B CA 1
ATOM 710 C C . SER B 1 2 ? -4.801 3.309 -12.555 1 74.38 2 SER B C 1
ATOM 712 O O . SER B 1 2 ? -3.789 3.084 -13.227 1 74.38 2 SER B O 1
ATOM 714 N N . LEU B 1 3 ? -4.797 3.166 -11.234 1 79.5 3 LEU B N 1
ATOM 715 C CA . LEU B 1 3 ? -3.754 2.393 -10.57 1 79.5 3 LEU B CA 1
ATOM 716 C C . LEU B 1 3 ? -3.539 1.054 -11.266 1 79.5 3 LEU B C 1
ATOM 718 O O . LEU B 1 3 ? -2.4 0.619 -11.445 1 79.5 3 LEU B O 1
ATOM 722 N N . LEU B 1 4 ? -4.582 0.607 -11.75 1 80.88 4 LEU B N 1
ATOM 723 C CA . LEU B 1 4 ? -4.516 -0.667 -12.461 1 80.88 4 LEU B CA 1
ATOM 724 C C . LEU B 1 4 ? -3.709 -0.529 -13.75 1 80.88 4 LEU B C 1
ATOM 726 O O . LEU B 1 4 ? -2.904 -1.404 -14.078 1 80.88 4 LEU B O 1
ATOM 730 N N . ASP B 1 5 ? -4.039 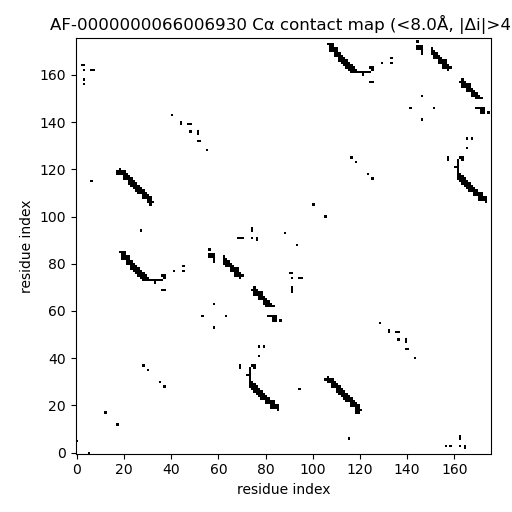0.59 -14.359 1 77.94 5 ASP B N 1
ATOM 731 C CA . ASP B 1 5 ? -3.328 0.833 -15.609 1 77.94 5 ASP B CA 1
ATOM 732 C C . ASP B 1 5 ? -1.826 0.975 -15.375 1 77.94 5 ASP B C 1
ATOM 734 O O . ASP B 1 5 ? -1.017 0.507 -16.172 1 77.94 5 ASP B O 1
ATOM 738 N N . TYR B 1 6 ? -1.595 1.566 -14.328 1 78.06 6 TYR B N 1
ATOM 739 C CA . TYR B 1 6 ? -0.202 1.789 -13.961 1 78.06 6 TYR B CA 1
ATOM 740 C C . TYR B 1 6 ? 0.507 0.468 -13.688 1 78.06 6 TYR B C 1
ATOM 742 O O . TYR B 1 6 ? 1.599 0.224 -14.203 1 78.06 6 TYR B O 1
ATOM 750 N N . PHE B 1 7 ? -0.017 -0.398 -13.008 1 80.62 7 PHE B N 1
ATOM 751 C CA . PHE B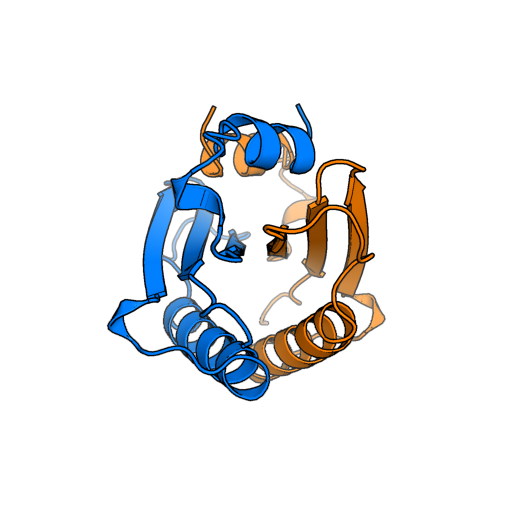 1 7 ? 0.596 -1.663 -12.617 1 80.62 7 PHE B CA 1
ATOM 752 C C . PHE B 1 7 ? 0.62 -2.637 -13.789 1 80.62 7 PHE B C 1
ATOM 754 O O . PHE B 1 7 ? 1.506 -3.49 -13.875 1 80.62 7 PHE B O 1
ATOM 761 N N . ARG B 1 8 ? -0.309 -2.385 -14.602 1 72.56 8 ARG B N 1
ATOM 762 C CA . ARG B 1 8 ? -0.343 -3.217 -15.805 1 72.56 8 ARG B CA 1
ATOM 763 C C . ARG B 1 8 ? 0.777 -2.836 -16.766 1 72.56 8 ARG B C 1
ATOM 765 O O . ARG B 1 8 ? 1.346 -3.701 -17.438 1 72.56 8 ARG B O 1
ATOM 772 N N . SER B 1 9 ? 0.896 -1.54 -16.766 1 70 9 SER B N 1
ATOM 773 C CA . SER B 1 9 ? 1.878 -1.018 -17.703 1 70 9 SER B CA 1
ATOM 774 C C . SER B 1 9 ? 3.301 -1.302 -17.234 1 70 9 SER B C 1
ATOM 776 O O . SER B 1 9 ? 4.195 -1.522 -18.047 1 70 9 SER B O 1
ATOM 778 N N . THR B 1 10 ? 3.533 -0.875 -16.062 1 59.81 10 THR B N 1
ATOM 779 C CA . THR B 1 10 ? 4.875 -1.088 -15.523 1 59.81 10 THR B CA 1
ATOM 780 C C . THR B 1 10 ? 5.285 -2.551 -15.656 1 59.81 10 THR B C 1
ATOM 782 O O . THR B 1 10 ? 6.477 -2.867 -15.68 1 59.81 10 THR B O 1
ATOM 785 N N . LYS B 1 11 ? 4.371 -3.449 -15.555 1 54.72 11 LYS B N 1
ATOM 786 C CA . LYS B 1 11 ? 4.793 -4.844 -15.641 1 54.72 11 LYS B CA 1
ATOM 787 C C . LYS B 1 11 ? 4.547 -5.41 -17.031 1 54.72 11 LYS B C 1
ATOM 789 O O . LYS B 1 11 ? 3.422 -5.777 -17.375 1 54.72 11 LYS B O 1
ATOM 794 N N . LYS B 1 12 ? 5.055 -4.734 -17.984 1 50.06 12 LYS B N 1
ATOM 795 C CA . LYS B 1 12 ? 5.066 -5.516 -19.219 1 50.06 12 LYS B CA 1
ATOM 796 C C . LYS B 1 12 ? 5.105 -7.012 -18.906 1 50.06 12 LYS B C 1
ATOM 798 O O . LYS B 1 12 ? 5.934 -7.473 -18.125 1 50.06 12 LYS B O 1
ATOM 803 N N . PRO B 1 13 ? 3.988 -7.664 -19.172 1 46.12 13 PRO B N 1
ATOM 804 C CA . PRO B 1 13 ? 4.012 -9.125 -19.141 1 46.12 13 PRO B CA 1
ATOM 805 C C . PRO B 1 13 ? 5.352 -9.703 -19.594 1 46.12 13 PRO B C 1
ATOM 807 O O . PRO B 1 13 ? 5.516 -10.062 -20.75 1 46.12 13 PRO B O 1
ATOM 810 N N . ASN B 1 14 ? 6.406 -9.117 -19.625 1 41.81 14 ASN B N 1
ATOM 811 C CA . ASN B 1 14 ? 7.328 -10.141 -20.109 1 41.81 1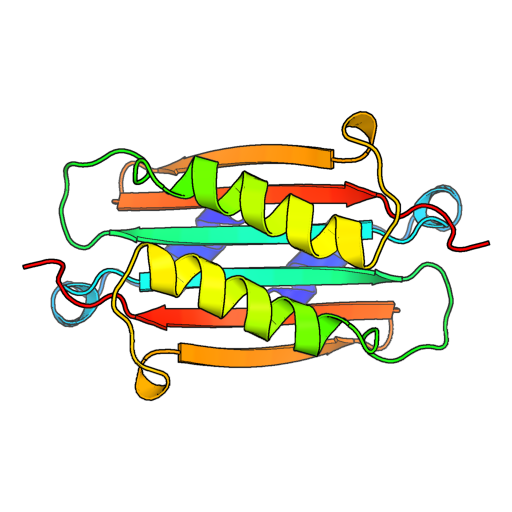4 ASN B CA 1
ATOM 812 C C . ASN B 1 14 ? 7.066 -11.492 -19.438 1 41.81 14 ASN B C 1
ATOM 814 O O . ASN B 1 14 ? 6.992 -11.586 -18.219 1 41.81 14 ASN B O 1
ATOM 818 N N . THR B 1 15 ? 6.43 -12.367 -20.141 1 44.16 15 THR B N 1
ATOM 819 C CA . THR B 1 15 ? 6.051 -13.773 -19.984 1 44.16 15 THR B CA 1
ATOM 820 C C . THR B 1 15 ? 6.902 -14.453 -18.922 1 44.16 15 THR B C 1
ATOM 822 O O . THR B 1 15 ? 6.387 -15.227 -18.109 1 44.16 15 THR B O 1
ATOM 825 N N . ALA B 1 16 ? 8.25 -14.664 -19.219 1 46 16 ALA B N 1
ATOM 826 C CA . ALA B 1 16 ? 9.133 -15.688 -18.672 1 46 16 ALA B CA 1
ATOM 827 C C . ALA B 1 16 ? 9.422 -15.43 -17.188 1 46 16 ALA B C 1
ATOM 829 O O . ALA B 1 16 ? 9.477 -16.359 -16.391 1 46 16 ALA B O 1
ATOM 830 N N . SER B 1 17 ? 9.875 -14.328 -16.891 1 48.94 17 SER B N 1
ATOM 831 C CA . SER B 1 17 ? 10.469 -14.055 -15.594 1 48.94 17 SER B CA 1
ATOM 832 C C . SER B 1 17 ? 9.398 -13.789 -14.539 1 48.94 17 SER B C 1
ATOM 834 O O . SER B 1 17 ? 9.711 -13.68 -13.344 1 48.94 17 SER B O 1
ATOM 836 N N . LEU B 1 18 ? 8.211 -13.297 -14.906 1 51.97 18 LEU B N 1
ATOM 837 C CA . LEU B 1 18 ? 7.102 -12.992 -14.016 1 51.97 18 LEU B CA 1
ATOM 838 C C . LEU B 1 18 ? 6.52 -14.273 -13.422 1 51.97 18 LEU B C 1
ATOM 840 O O . LEU B 1 18 ? 5.426 -14.258 -12.852 1 51.97 18 LEU B O 1
ATOM 844 N N . ALA B 1 19 ? 7.133 -15.25 -13.742 1 58.97 19 ALA B N 1
ATOM 845 C CA . ALA B 1 19 ? 6.625 -16.516 -13.203 1 58.97 19 ALA B CA 1
ATOM 846 C C . ALA B 1 19 ? 6.527 -16.453 -11.68 1 58.97 19 ALA B C 1
ATOM 848 O O . ALA B 1 19 ? 5.922 -17.328 -11.062 1 58.97 19 ALA B O 1
ATOM 849 N N . LYS B 1 20 ? 7.09 -15.32 -11.25 1 71.62 20 LYS B N 1
ATOM 850 C CA . LYS B 1 20 ? 6.992 -15.258 -9.797 1 71.62 20 LYS B CA 1
ATOM 851 C C . LYS B 1 20 ? 5.938 -14.242 -9.359 1 71.62 20 LYS B C 1
ATOM 853 O O . LYS B 1 20 ? 5.727 -13.234 -10.031 1 71.62 20 LYS B O 1
ATOM 858 N N . GLU B 1 21 ? 5.195 -14.68 -8.516 1 81.81 21 GLU B N 1
ATOM 859 C CA . GLU B 1 21 ? 4.199 -13.773 -7.949 1 81.81 21 GLU B CA 1
ATOM 860 C C . GLU B 1 21 ? 4.867 -12.578 -7.273 1 81.81 21 GLU B C 1
ATOM 862 O O . GLU B 1 21 ? 5.898 -12.727 -6.617 1 81.81 21 GLU B O 1
ATOM 867 N N . ARG B 1 22 ? 4.43 -11.438 -7.66 1 84.12 22 ARG B N 1
ATOM 868 C CA . ARG B 1 22 ? 4.984 -10.219 -7.086 1 84.12 22 ARG B CA 1
ATOM 869 C C . ARG B 1 22 ? 3.91 -9.422 -6.355 1 84.12 22 ARG B C 1
ATOM 871 O O . ARG B 1 22 ? 2.787 -9.289 -6.848 1 84.12 22 ARG B O 1
ATOM 878 N N . LEU B 1 23 ? 4.367 -8.961 -5.184 1 89.69 23 LEU B N 1
ATOM 879 C CA . LEU B 1 23 ? 3.537 -8.062 -4.383 1 89.69 23 LEU B CA 1
ATOM 880 C C . LEU 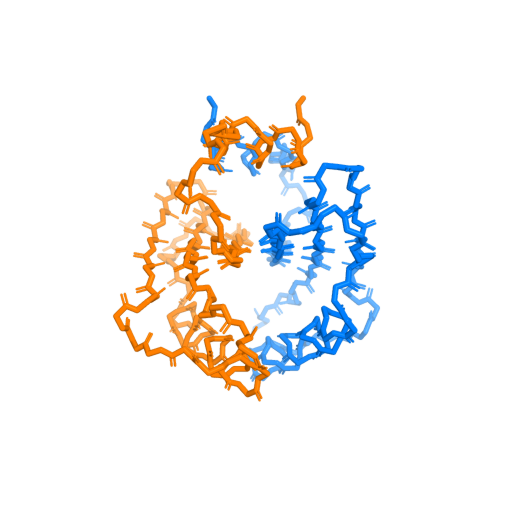B 1 23 ? 4.152 -6.672 -4.316 1 89.69 23 LEU B C 1
ATOM 882 O O . LEU B 1 23 ? 5.344 -6.527 -4.035 1 89.69 23 LEU B O 1
ATOM 886 N N . GLN B 1 24 ? 3.369 -5.754 -4.68 1 89.62 24 GLN B N 1
ATOM 887 C CA . GLN B 1 24 ? 3.799 -4.363 -4.582 1 89.62 24 GLN B CA 1
ATOM 888 C C . GLN B 1 24 ? 2.904 -3.578 -3.627 1 89.62 24 GLN B C 1
ATOM 890 O O . GLN B 1 24 ? 1.678 -3.617 -3.742 1 89.62 24 GLN B O 1
ATOM 895 N N . ILE B 1 25 ? 3.557 -2.875 -2.709 1 92.88 25 ILE B N 1
ATOM 896 C CA . ILE B 1 25 ? 2.801 -2.072 -1.753 1 92.88 25 ILE B CA 1
ATOM 897 C C . ILE B 1 25 ? 3.238 -0.612 -1.846 1 92.88 25 ILE B C 1
ATOM 899 O O . ILE B 1 25 ? 4.434 -0.314 -1.837 1 92.88 25 ILE B O 1
ATOM 903 N N . ILE B 1 26 ? 2.281 0.167 -1.975 1 92.94 26 ILE B N 1
ATOM 904 C CA . ILE B 1 26 ? 2.535 1.603 -2.033 1 92.94 26 ILE B CA 1
ATOM 905 C C . ILE B 1 26 ? 1.809 2.303 -0.887 1 92.94 26 ILE B C 1
ATOM 907 O O . ILE B 1 26 ? 0.622 2.057 -0.653 1 92.94 26 ILE B O 1
ATOM 911 N N . VAL B 1 27 ? 2.592 3.121 -0.183 1 91.75 27 VAL B N 1
ATOM 912 C CA . VAL B 1 27 ? 2.01 3.932 0.883 1 91.75 27 VAL B CA 1
ATOM 913 C C . VAL B 1 27 ? 2.211 5.414 0.576 1 91.75 27 VAL B C 1
ATOM 915 O O . VAL B 1 27 ? 3.348 5.887 0.496 1 91.75 27 VAL B O 1
ATOM 918 N N . ALA B 1 28 ? 1.157 6.047 0.39 1 90.19 28 ALA B N 1
ATOM 919 C CA . ALA B 1 28 ? 1.208 7.48 0.12 1 90.19 28 ALA B CA 1
ATOM 920 C C . ALA B 1 28 ? 0.644 8.281 1.292 1 90.19 28 ALA B C 1
ATOM 922 O O . ALA B 1 28 ? -0.503 8.078 1.696 1 90.19 28 ALA B O 1
ATOM 923 N N . HIS B 1 29 ? 1.446 9.133 1.767 1 87.56 29 HIS B N 1
ATOM 924 C CA . HIS B 1 29 ? 1.036 9.969 2.891 1 87.56 29 HIS B CA 1
ATOM 925 C C . HIS B 1 29 ? 0.97 11.438 2.488 1 87.56 29 HIS B C 1
ATOM 927 O O . HIS B 1 29 ? 1.977 12.023 2.08 1 87.56 29 HIS B O 1
ATOM 933 N N . GLN B 1 30 ? -0.234 11.852 2.631 1 84.5 30 GLN B N 1
ATOM 934 C CA . GLN B 1 30 ? -0.433 13.281 2.389 1 84.5 30 GLN B CA 1
ATOM 935 C C . GLN B 1 30 ? -0.577 14.047 3.699 1 84.5 30 GLN B C 1
ATOM 937 O O . GLN B 1 30 ? -1.521 13.812 4.457 1 84.5 30 GLN B O 1
ATOM 942 N N . ARG B 1 31 ? 0.327 14.961 3.793 1 80.31 31 ARG B N 1
ATOM 943 C CA . ARG B 1 31 ? 0.327 15.742 5.027 1 80.31 31 ARG B CA 1
ATOM 944 C C . ARG B 1 31 ? -0.363 17.094 4.82 1 80.31 31 ARG B C 1
ATOM 946 O O . ARG B 1 31 ? -0.49 17.562 3.689 1 80.31 31 ARG B O 1
ATOM 953 N N . SER B 1 32 ? -1.16 17.703 5.766 1 71.5 32 SER B N 1
ATOM 954 C CA . SER B 1 32 ? -1.814 19 5.664 1 71.5 32 SER B CA 1
ATOM 955 C C . SER B 1 32 ? -0.815 20.141 5.844 1 71.5 32 SER B C 1
ATOM 957 O O . SER B 1 32 ? -1.023 21.234 5.336 1 71.5 32 SER B O 1
ATOM 959 N N . GLY B 1 33 ? 0.281 19.969 6.598 1 62.5 33 GLY B N 1
ATOM 960 C CA . GLY B 1 33 ? 1.193 21.047 6.914 1 62.5 33 GLY B CA 1
ATOM 961 C C . GLY B 1 33 ? 2.564 20.891 6.285 1 62.5 33 GLY B C 1
ATOM 962 O O . GLY B 1 33 ? 2.877 19.828 5.746 1 62.5 33 GLY B O 1
ATOM 963 N N . ARG B 1 34 ? 3.092 22.109 5.684 1 58.03 34 ARG B N 1
ATOM 964 C CA . ARG B 1 34 ? 4.328 22.312 4.934 1 58.03 34 ARG B CA 1
ATOM 965 C C . ARG B 1 34 ? 5.438 21.406 5.461 1 58.03 34 ARG B C 1
ATOM 967 O O . ARG B 1 34 ? 6.398 21.109 4.75 1 58.03 34 ARG B O 1
ATOM 974 N N . GLY B 1 35 ? 5.609 21.188 6.707 1 53.62 35 GLY B N 1
ATOM 975 C CA . GLY B 1 35 ? 6.977 21.062 7.188 1 53.62 35 GLY B CA 1
ATOM 976 C C . GLY B 1 35 ? 7.484 19.641 7.195 1 53.62 35 GLY B C 1
ATOM 977 O O . GLY B 1 35 ? 8.602 19.375 7.637 1 53.62 35 GLY B O 1
ATOM 978 N N . GLY B 1 36 ? 6.738 18.516 7.324 1 56.62 36 GLY B N 1
ATOM 979 C CA . GLY B 1 36 ? 7.551 17.453 7.887 1 56.62 36 GLY B CA 1
ATOM 980 C C . GLY B 1 36 ? 7.766 16.297 6.93 1 56.62 36 GLY B C 1
ATOM 981 O O . GLY B 1 36 ? 7.059 16.172 5.93 1 56.62 36 GLY B O 1
ATOM 982 N N . GLY B 1 37 ? 9.094 16.016 6.598 1 63.66 37 GLY B N 1
ATOM 983 C CA . GLY B 1 37 ? 9.508 14.781 5.961 1 63.66 37 GLY B CA 1
ATOM 984 C C . GLY B 1 37 ? 8.578 13.617 6.246 1 63.66 37 GLY B C 1
ATOM 985 O O . GLY B 1 37 ? 7.574 13.781 6.945 1 63.66 37 GLY B O 1
ATOM 986 N N . ALA B 1 38 ? 8.672 12.656 5.52 1 68.19 38 ALA B N 1
ATOM 987 C CA . ALA B 1 38 ? 7.914 11.438 5.797 1 68.19 38 ALA B CA 1
ATOM 988 C C . ALA B 1 38 ? 7.773 11.203 7.301 1 68.19 38 ALA B C 1
ATOM 990 O O . ALA B 1 38 ? 8.742 11.359 8.047 1 68.19 38 ALA B O 1
ATOM 991 N N . PRO B 1 39 ? 6.535 11.008 7.738 1 75.56 39 PRO B N 1
ATOM 992 C CA . PRO B 1 39 ? 6.355 10.703 9.156 1 75.56 39 PRO B CA 1
ATOM 993 C C . PRO B 1 39 ? 7.285 9.594 9.648 1 75.56 39 PRO B C 1
ATOM 995 O O . PRO B 1 39 ? 7.691 8.734 8.867 1 75.56 39 PRO B O 1
ATOM 998 N N . GLU B 1 40 ? 7.785 9.734 10.836 1 78.5 40 GLU B N 1
ATOM 999 C CA . GLU B 1 40 ? 8.734 8.805 11.438 1 78.5 40 GLU B CA 1
ATOM 1000 C C . GLU B 1 40 ? 8.164 7.391 11.484 1 78.5 40 GLU B C 1
ATOM 1002 O O . GLU B 1 40 ? 8.914 6.422 11.648 1 78.5 40 GLU B O 1
ATOM 1007 N N . TYR B 1 41 ? 6.891 7.324 11.156 1 83.88 41 TYR B N 1
ATOM 1008 C CA . TYR B 1 41 ? 6.293 6 11.273 1 83.88 41 TYR B CA 1
ATOM 1009 C C . TYR B 1 41 ? 6.219 5.309 9.922 1 83.88 41 TYR B C 1
ATOM 1011 O O . TYR B 1 41 ? 5.949 4.105 9.844 1 83.88 41 TYR B O 1
ATOM 1019 N N . LEU B 1 42 ? 6.5 6.023 8.867 1 84.88 42 LEU B N 1
ATOM 1020 C CA . LEU B 1 42 ? 6.406 5.441 7.535 1 84.88 42 LEU B CA 1
ATOM 1021 C C . LEU B 1 42 ? 7.359 4.262 7.391 1 84.88 42 LEU B C 1
ATOM 1023 O O . LEU B 1 42 ? 6.953 3.18 6.961 1 84.88 42 LEU B O 1
ATOM 1027 N N . PRO B 1 43 ? 8.57 4.539 7.918 1 86.19 43 PRO B N 1
ATOM 1028 C CA . PRO B 1 43 ? 9.5 3.412 7.855 1 86.19 43 PRO B CA 1
ATOM 1029 C C . PRO B 1 43 ? 9.102 2.264 8.781 1 86.19 43 PRO B C 1
ATOM 1031 O O . PRO B 1 43 ? 9.297 1.095 8.438 1 86.19 43 PRO B O 1
ATOM 1034 N N . LYS B 1 44 ? 8.539 2.596 9.82 1 88.69 44 LYS B N 1
ATOM 1035 C CA . LYS B 1 44 ? 8.062 1.576 10.75 1 88.69 44 LYS B CA 1
ATOM 1036 C C . LYS B 1 44 ? 6.891 0.801 10.156 1 88.69 44 LYS B C 1
ATOM 1038 O O . LYS B 1 44 ? 6.836 -0.426 10.266 1 88.69 44 LYS B O 1
ATOM 1043 N N . MET B 1 45 ? 5.996 1.56 9.508 1 88.94 45 MET B N 1
ATOM 1044 C CA . MET B 1 45 ? 4.844 0.932 8.867 1 88.94 45 MET B CA 1
ATOM 1045 C C . MET B 1 45 ? 5.289 -0.026 7.766 1 88.94 45 MET B C 1
ATOM 1047 O O . MET B 1 45 ? 4.727 -1.114 7.621 1 88.94 45 MET B O 1
ATOM 1051 N N . LYS B 1 46 ? 6.297 0.421 7.02 1 89.38 46 LYS B N 1
ATOM 1052 C CA . LYS B 1 46 ? 6.852 -0.413 5.961 1 89.38 46 LYS B CA 1
ATOM 1053 C C . LYS B 1 46 ? 7.305 -1.766 6.504 1 89.38 46 LYS B C 1
ATOM 1055 O O . LYS B 1 46 ? 6.977 -2.809 5.934 1 89.38 46 LYS B O 1
ATOM 1060 N N . GLN B 1 47 ? 7.988 -1.782 7.617 1 89.88 47 GLN B N 1
ATOM 1061 C CA . GLN B 1 47 ? 8.508 -3.004 8.227 1 89.88 47 GLN B CA 1
ATOM 1062 C C . GLN B 1 47 ? 7.375 -3.9 8.711 1 89.88 47 GLN B C 1
ATOM 1064 O O . GLN B 1 47 ? 7.426 -5.121 8.555 1 89.88 47 GLN B O 1
ATOM 1069 N N . GLU B 1 48 ? 6.441 -3.273 9.234 1 92.94 48 GLU B N 1
ATOM 1070 C CA . GLU B 1 48 ? 5.309 -4.043 9.742 1 92.94 48 GLU B CA 1
ATOM 1071 C C . GLU B 1 48 ? 4.512 -4.668 8.594 1 92.94 48 GLU B C 1
ATOM 1073 O O . GLU B 1 48 ? 4.035 -5.797 8.703 1 92.94 48 GLU B O 1
ATOM 1078 N N . ILE B 1 49 ? 4.375 -3.932 7.57 1 91.5 49 ILE B N 1
ATOM 1079 C CA . ILE B 1 49 ? 3.652 -4.43 6.406 1 91.5 49 ILE B CA 1
ATOM 1080 C C . ILE B 1 49 ? 4.398 -5.621 5.805 1 91.5 49 ILE B C 1
ATOM 1082 O O . ILE B 1 49 ? 3.785 -6.621 5.434 1 91.5 49 ILE B O 1
ATOM 1086 N N . ILE B 1 50 ? 5.672 -5.504 5.797 1 89.81 50 ILE B N 1
ATOM 1087 C CA . ILE B 1 50 ? 6.504 -6.594 5.305 1 89.81 50 ILE B CA 1
ATOM 1088 C C . ILE B 1 50 ? 6.316 -7.828 6.184 1 89.81 50 ILE B C 1
ATOM 1090 O O . ILE B 1 50 ? 6.207 -8.945 5.68 1 89.81 50 ILE B O 1
ATOM 1094 N N . GLU B 1 51 ? 6.258 -7.598 7.398 1 91.12 51 GLU B N 1
ATOM 1095 C CA . GLU B 1 51 ? 6.07 -8.688 8.352 1 91.12 51 GLU B CA 1
ATOM 1096 C C . GLU B 1 51 ? 4.723 -9.375 8.148 1 91.12 51 GLU B C 1
ATOM 1098 O O . GLU B 1 51 ? 4.621 -10.594 8.25 1 91.12 51 GLU B O 1
ATOM 1103 N N . VAL B 1 52 ? 3.768 -8.555 7.867 1 90.56 52 VAL B N 1
ATOM 1104 C CA . VAL B 1 52 ? 2.436 -9.094 7.617 1 90.56 52 VAL B CA 1
ATOM 1105 C C . VAL B 1 52 ? 2.461 -9.984 6.375 1 90.56 52 VAL B C 1
ATOM 1107 O O . VAL B 1 52 ? 1.936 -11.102 6.395 1 90.56 52 VAL B O 1
ATOM 1110 N N . ILE B 1 53 ? 3.064 -9.555 5.355 1 89.25 53 ILE B N 1
ATOM 1111 C CA . ILE B 1 53 ? 3.164 -10.312 4.117 1 89.25 53 ILE B CA 1
ATOM 1112 C C . ILE B 1 53 ? 3.932 -11.609 4.367 1 89.25 53 ILE B C 1
ATOM 1114 O O . ILE B 1 53 ? 3.557 -12.672 3.861 1 89.25 53 ILE B O 1
ATOM 1118 N N . ARG B 1 54 ? 4.934 -11.492 5.156 1 87.75 54 ARG B N 1
ATOM 1119 C CA . ARG B 1 54 ? 5.789 -12.633 5.465 1 87.75 54 ARG B CA 1
ATOM 1120 C C . ARG B 1 54 ? 5.008 -13.719 6.191 1 87.75 54 ARG B C 1
ATOM 1122 O O . ARG B 1 54 ? 5.418 -14.883 6.203 1 87.75 54 ARG B O 1
ATOM 1129 N N . LYS B 1 55 ? 4 -13.336 6.754 1 88.69 55 LYS B N 1
ATOM 1130 C CA . LYS B 1 55 ? 3.16 -14.297 7.461 1 88.69 55 LYS B CA 1
ATOM 1131 C C . LYS B 1 55 ? 2.42 -15.203 6.48 1 88.69 55 LYS B C 1
ATOM 1133 O O . LYS B 1 55 ? 2.188 -16.375 6.77 1 88.69 55 LYS B O 1
ATOM 1138 N N . TYR B 1 56 ? 2.174 -14.625 5.418 1 85.81 56 TYR B N 1
ATOM 1139 C CA . TYR B 1 56 ? 1.388 -15.352 4.43 1 85.81 56 TYR B CA 1
ATOM 1140 C C . TYR B 1 56 ? 2.277 -15.906 3.324 1 85.81 56 TYR B C 1
ATOM 1142 O O . TYR B 1 56 ? 1.924 -16.891 2.662 1 85.81 56 TYR B O 1
ATOM 1150 N N . VAL B 1 57 ? 3.309 -15.164 3.172 1 82.44 57 VAL B N 1
ATOM 1151 C CA . VAL B 1 57 ? 4.246 -15.539 2.117 1 82.44 57 VAL B CA 1
ATOM 1152 C C . VAL B 1 57 ? 5.66 -15.625 2.689 1 82.44 57 VAL B C 1
ATOM 1154 O O . VAL B 1 57 ? 6.098 -14.734 3.418 1 82.44 57 VAL B O 1
ATOM 1157 N N . GLN B 1 58 ? 6.258 -16.78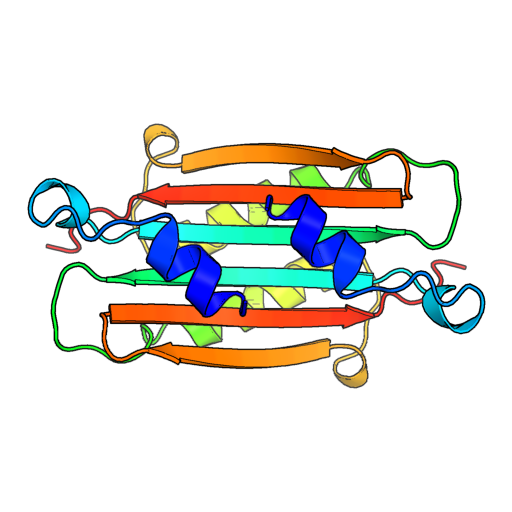1 2.387 1 86.44 58 GLN B N 1
ATOM 1158 C CA . GLN B 1 58 ? 7.621 -16.969 2.879 1 86.44 58 GLN B CA 1
ATOM 1159 C C . GLN B 1 58 ? 8.625 -16.203 2.02 1 86.44 58 GLN B C 1
ATOM 1161 O O . GLN B 1 58 ? 9.07 -16.688 0.984 1 86.44 58 GLN B O 1
ATOM 1166 N N . ILE B 1 59 ? 8.805 -15.047 2.393 1 85.25 59 ILE B N 1
ATOM 1167 C CA . ILE B 1 59 ? 9.758 -14.242 1.63 1 85.25 59 ILE B CA 1
ATOM 1168 C C . ILE B 1 59 ? 10.945 -13.883 2.512 1 85.25 59 ILE B C 1
ATOM 1170 O O . ILE B 1 59 ? 10.828 -13.82 3.736 1 85.25 59 ILE B O 1
ATOM 1174 N N . SER B 1 60 ? 12.086 -13.766 1.822 1 87.38 60 SER B N 1
ATOM 1175 C CA . SER B 1 60 ? 13.289 -13.289 2.486 1 87.38 60 SER B CA 1
ATOM 1176 C C . SER B 1 60 ? 13.492 -11.797 2.264 1 87.38 60 SER B C 1
ATOM 1178 O O . SER B 1 60 ? 12.867 -11.203 1.382 1 87.38 60 SER B O 1
ATOM 1180 N N . GLU B 1 61 ? 14.32 -11.219 3.094 1 81.88 61 GLU B N 1
ATOM 1181 C CA . GLU B 1 61 ? 14.586 -9.789 3.02 1 81.88 61 GLU B CA 1
ATOM 1182 C C . GLU B 1 61 ? 15.148 -9.398 1.656 1 81.88 61 GLU B C 1
ATOM 1184 O O . GLU B 1 61 ? 14.977 -8.266 1.206 1 81.88 61 GLU B O 1
ATOM 1189 N N . ASP B 1 62 ? 15.711 -10.406 1.007 1 87.38 62 ASP B N 1
ATOM 1190 C CA . ASP B 1 62 ? 16.312 -10.133 -0.293 1 87.38 62 ASP B CA 1
ATOM 1191 C C . ASP B 1 62 ? 15.25 -10.055 -1.387 1 87.38 62 ASP B C 1
ATOM 1193 O O . ASP B 1 62 ? 15.523 -9.586 -2.494 1 87.38 62 ASP B O 1
ATOM 1197 N N . GLN B 1 63 ? 14.195 -10.453 -1.034 1 89.56 63 GLN B N 1
ATOM 1198 C CA . GLN B 1 63 ? 13.102 -10.461 -2.002 1 89.56 63 GLN B CA 1
ATOM 1199 C C . GLN B 1 63 ? 12.25 -9.203 -1.877 1 89.56 63 GLN B C 1
ATOM 1201 O O . GLN B 1 63 ? 11.266 -9.039 -2.602 1 89.56 63 GLN B O 1
ATOM 1206 N N . VAL B 1 64 ? 12.625 -8.352 -0.972 1 89.5 64 VAL B N 1
ATOM 1207 C CA . VAL B 1 64 ? 11.852 -7.141 -0.719 1 89.5 64 VAL B CA 1
ATOM 1208 C C . VAL B 1 64 ? 12.664 -5.91 -1.118 1 89.5 64 VAL B C 1
ATOM 1210 O O . VAL B 1 64 ? 13.828 -5.781 -0.744 1 89.5 64 VAL B O 1
ATOM 1213 N N . SER B 1 65 ? 12.141 -5.086 -2.002 1 92 65 SER B N 1
ATOM 1214 C CA . SER B 1 65 ? 12.734 -3.812 -2.396 1 92 65 SER B CA 1
ATOM 1215 C C . SER B 1 65 ? 11.891 -2.635 -1.924 1 92 65 SER B C 1
ATOM 1217 O O . SER B 1 65 ? 10.68 -2.598 -2.164 1 92 65 SER B O 1
ATOM 1219 N N . VAL B 1 66 ? 12.578 -1.7 -1.288 1 90.12 66 VAL B N 1
ATOM 1220 C CA . VAL B 1 66 ? 11.852 -0.574 -0.71 1 90.12 66 VAL B CA 1
ATOM 1221 C C . VAL B 1 66 ? 12.336 0.73 -1.341 1 90.12 66 VAL B C 1
ATOM 1223 O O . VAL B 1 66 ? 13.539 0.924 -1.539 1 90.12 66 VAL B O 1
ATOM 1226 N N . GLN B 1 67 ? 11.383 1.562 -1.726 1 89.75 67 GLN B N 1
ATOM 1227 C CA . GLN B 1 67 ? 11.695 2.879 -2.271 1 89.75 67 GLN B CA 1
ATOM 1228 C C . GLN B 1 67 ? 10.844 3.961 -1.617 1 89.75 67 GLN B C 1
ATOM 1230 O O . GLN B 1 67 ? 9.641 3.775 -1.416 1 89.75 67 GLN B O 1
ATOM 1235 N N . LEU B 1 68 ? 11.461 5.016 -1.196 1 87.56 68 LEU B N 1
ATOM 1236 C CA . LEU B 1 68 ? 10.75 6.141 -0.598 1 87.56 68 LEU B CA 1
ATOM 1237 C C . LEU B 1 68 ? 10.867 7.383 -1.475 1 87.56 68 LEU B C 1
ATOM 1239 O O . LEU B 1 68 ? 11.969 7.773 -1.865 1 87.56 68 LEU B O 1
ATOM 1243 N N . ASP B 1 69 ? 9.727 7.809 -1.841 1 86.5 69 ASP B N 1
ATOM 1244 C CA . ASP B 1 69 ? 9.68 9.023 -2.65 1 86.5 69 ASP B CA 1
ATOM 1245 C C . ASP B 1 69 ? 8.906 10.125 -1.937 1 86.5 69 ASP B C 1
ATOM 1247 O O . ASP B 1 69 ? 7.844 9.883 -1.365 1 86.5 69 ASP B O 1
ATOM 1251 N N . GLN B 1 70 ? 9.547 11.211 -1.71 1 81.94 70 GLN B N 1
ATOM 1252 C CA . GLN B 1 70 ? 8.875 12.336 -1.073 1 81.94 70 GLN B CA 1
ATOM 1253 C C . GLN B 1 70 ? 8.992 13.602 -1.924 1 81.94 70 GLN B C 1
ATOM 1255 O O . GLN B 1 70 ? 10.031 13.844 -2.543 1 81.94 70 GLN B O 1
ATOM 1260 N N . ASN B 1 71 ? 7.867 14.156 -2.143 1 74.56 71 ASN B N 1
ATOM 1261 C CA . ASN B 1 71 ? 7.906 15.438 -2.83 1 74.56 71 ASN B CA 1
ATOM 1262 C C . ASN B 1 71 ? 7.75 16.594 -1.853 1 74.56 71 ASN B C 1
ATOM 1264 O O . ASN B 1 71 ? 7.359 16.406 -0.702 1 74.56 71 ASN B O 1
ATOM 1268 N N . ASP B 1 72 ? 8.023 17.75 -2.369 1 71.25 72 ASP B N 1
ATOM 1269 C CA . ASP B 1 72 ? 7.996 18.953 -1.555 1 71.25 72 ASP B CA 1
ATOM 1270 C C . ASP B 1 72 ? 6.559 19.375 -1.245 1 71.25 72 ASP B C 1
ATOM 1272 O O . ASP B 1 72 ? 6.332 20.266 -0.427 1 71.25 72 ASP B O 1
ATOM 1276 N N . ASP B 1 73 ? 5.648 18.734 -1.76 1 71 73 ASP B N 1
ATOM 1277 C CA . ASP B 1 73 ? 4.25 19.125 -1.605 1 71 73 ASP B CA 1
ATOM 1278 C C . ASP B 1 73 ? 3.58 18.344 -0.475 1 71 73 ASP B C 1
ATOM 1280 O O . ASP B 1 73 ? 2.367 18.141 -0.496 1 71 73 ASP B O 1
ATOM 1284 N N . ASN B 1 74 ? 4.293 17.922 0.445 1 78.69 74 ASN B N 1
ATOM 1285 C CA . ASN B 1 74 ? 3.77 17.234 1.618 1 78.69 74 ASN B CA 1
ATOM 1286 C C . ASN B 1 74 ? 3.225 15.852 1.259 1 78.69 74 ASN B C 1
ATOM 1288 O O . ASN B 1 74 ? 2.209 15.414 1.807 1 78.69 74 ASN B O 1
ATOM 1292 N N . LEU B 1 75 ? 3.734 15.367 0.214 1 82.44 75 LEU B N 1
ATOM 1293 C CA . LEU B 1 75 ? 3.336 14.023 -0.192 1 82.44 75 LEU B CA 1
ATOM 1294 C C . LEU B 1 75 ? 4.508 13.055 -0.079 1 82.44 75 LEU B C 1
ATOM 1296 O O . LEU B 1 75 ? 5.574 13.297 -0.642 1 82.44 75 LEU B O 1
ATOM 1300 N N . SER B 1 76 ? 4.34 12.07 0.718 1 88 76 SER B N 1
ATOM 1301 C CA . SER B 1 76 ? 5.348 11.023 0.863 1 88 76 SER B CA 1
ATOM 1302 C C . SER B 1 76 ? 4.836 9.688 0.341 1 88 76 SER B C 1
ATOM 1304 O O . SER B 1 76 ? 3.783 9.211 0.768 1 88 76 SER B O 1
ATOM 1306 N N . VAL B 1 77 ? 5.582 9.188 -0.599 1 89.56 77 VAL B N 1
ATOM 1307 C CA . VAL B 1 77 ? 5.164 7.918 -1.194 1 89.56 77 VAL B CA 1
ATOM 1308 C C . VAL B 1 77 ? 6.215 6.848 -0.916 1 89.56 77 VAL B C 1
ATOM 1310 O O . VAL B 1 77 ? 7.371 6.98 -1.327 1 89.56 77 VAL B O 1
ATOM 1313 N N . LEU B 1 78 ? 5.789 5.812 -0.224 1 91.81 78 LEU B N 1
ATOM 1314 C CA . LEU B 1 78 ? 6.637 4.66 0.058 1 91.81 78 LEU B CA 1
ATOM 1315 C C . LEU B 1 78 ? 6.246 3.473 -0.812 1 91.81 78 LEU B C 1
ATOM 1317 O O . LEU B 1 78 ? 5.09 3.041 -0.799 1 91.81 78 LEU B O 1
ATOM 1321 N N . GLU B 1 79 ? 7.191 3.004 -1.568 1 91.62 79 GLU B N 1
ATOM 1322 C CA . GLU B 1 79 ? 6.945 1.872 -2.457 1 91.62 79 GLU B CA 1
ATOM 1323 C C . GLU B 1 79 ? 7.738 0.644 -2.021 1 91.62 79 GLU B C 1
ATOM 1325 O O . GLU B 1 79 ? 8.961 0.706 -1.877 1 91.62 79 GLU B O 1
ATOM 1330 N N . LEU B 1 80 ? 6.941 -0.465 -1.887 1 91.69 80 LEU B N 1
ATOM 1331 C CA . LEU B 1 80 ? 7.543 -1.738 -1.505 1 91.69 80 LEU B CA 1
ATOM 1332 C C . LEU B 1 80 ? 7.293 -2.799 -2.57 1 91.69 80 LEU B C 1
ATOM 1334 O O . LEU B 1 80 ? 6.141 -3.088 -2.906 1 91.69 80 LEU B O 1
ATOM 1338 N N . ASN B 1 81 ? 8.359 -3.354 -3.08 1 90.94 81 ASN B N 1
ATOM 1339 C CA . ASN B 1 81 ? 8.266 -4.422 -4.07 1 90.94 81 ASN B CA 1
ATOM 1340 C C . ASN B 1 81 ? 8.711 -5.762 -3.486 1 90.94 81 ASN B C 1
ATOM 1342 O O . ASN B 1 81 ? 9.859 -5.906 -3.053 1 90.94 81 ASN B O 1
ATOM 1346 N N . VAL B 1 82 ? 7.809 -6.68 -3.518 1 90.19 82 VAL B N 1
ATOM 1347 C CA . VAL B 1 82 ? 8.086 -7.984 -2.926 1 90.19 82 VAL B CA 1
ATOM 1348 C C . VAL B 1 82 ? 7.887 -9.078 -3.971 1 90.19 82 VAL B C 1
ATOM 1350 O O . VAL B 1 82 ? 6.832 -9.156 -4.605 1 90.19 82 VAL B O 1
ATOM 1353 N N . THR B 1 83 ? 8.922 -9.891 -4.105 1 88.25 83 THR B N 1
ATOM 1354 C CA . THR B 1 83 ? 8.812 -11.047 -4.988 1 88.25 83 THR B CA 1
ATOM 1355 C C . THR B 1 83 ? 8.453 -12.305 -4.195 1 88.25 83 THR B C 1
ATOM 1357 O O . THR B 1 83 ? 9.195 -12.711 -3.305 1 88.25 83 THR B O 1
ATOM 1360 N N . LEU B 1 84 ? 7.258 -12.812 -4.531 1 83.69 84 LEU B N 1
ATOM 1361 C CA . LEU B 1 84 ? 6.797 -13.984 -3.803 1 83.69 84 LEU B CA 1
ATOM 1362 C C . LEU B 1 84 ? 7.391 -15.258 -4.395 1 83.69 84 LEU B C 1
ATOM 1364 O O . LEU B 1 84 ? 7.488 -15.391 -5.617 1 83.69 84 LEU B O 1
ATOM 1368 N N . PRO B 1 85 ? 7.914 -15.984 -3.424 1 79.25 85 PRO B N 1
ATOM 1369 C CA . PRO B 1 85 ? 8.453 -17.25 -3.926 1 79.25 85 PRO B CA 1
ATOM 1370 C C . PRO B 1 85 ? 7.371 -18.156 -4.504 1 79.25 85 PRO B C 1
ATOM 1372 O O . PRO B 1 85 ? 6.195 -18.031 -4.152 1 79.25 85 PRO B O 1
ATOM 1375 N N . ASP B 1 86 ? 7.605 -18.734 -5.543 1 67.25 86 ASP B N 1
ATOM 1376 C CA . ASP B 1 86 ? 6.672 -19.688 -6.125 1 67.25 86 ASP B CA 1
ATOM 1377 C C . ASP B 1 86 ? 6.156 -20.672 -5.07 1 67.25 86 ASP B C 1
ATOM 1379 O O . ASP B 1 86 ? 6.934 -21.203 -4.281 1 67.25 86 ASP B O 1
ATOM 1383 N N . THR B 1 87 ? 4.949 -20.078 -4.414 1 56.88 87 THR B N 1
ATOM 1384 C CA . THR B 1 87 ? 4.422 -21.109 -3.518 1 56.88 87 THR B CA 1
ATOM 1385 C C . THR B 1 87 ? 4.43 -22.469 -4.191 1 56.88 87 THR B C 1
ATOM 1387 O O . THR B 1 87 ? 3.9 -22.625 -5.293 1 56.88 87 THR B O 1
ATOM 1390 N N . LYS B 1 88 ? 5.605 -23.141 -4.094 1 48.5 88 LYS B N 1
ATOM 1391 C CA . LYS B 1 88 ? 5.594 -24.547 -4.488 1 48.5 88 LYS B CA 1
ATOM 1392 C C . LYS B 1 88 ? 4.414 -25.281 -3.861 1 48.5 88 LYS B C 1
ATOM 1394 O O . LYS B 1 88 ? 4.016 -24.984 -2.734 1 48.5 88 LYS B O 1
#